Protein AF-A0A4Y2FXW4-F1 (afdb_monomer_lite)

Sequence (165 aa):
MAALHINPPENFTFSTPCNWSKWKMRFERYRIASGLSTKTGNEQVNSLLYIMGEQAEDIFSSFGLSETEQDDFDIVLKKFNDYFVVKKNTILNLLYTERELEDDSDVTGYQHSPADGDPGCPPLMSSPQSPKTYPERASSSTEASPDPYVTRSGRTVRPPERLDL

Radius of gyration: 34.23 Å; chains: 1; bounding box: 68×66×84 Å

Structure (mmCIF, N/CA/C/O backbone):
data_AF-A0A4Y2FXW4-F1
#
_entry.id   AF-A0A4Y2FXW4-F1
#
loop_
_atom_site.group_PDB
_atom_site.id
_atom_site.type_symbol
_atom_site.label_atom_id
_atom_site.label_alt_id
_atom_site.label_comp_id
_atom_site.label_asym_id
_atom_site.label_entity_id
_atom_site.label_seq_id
_atom_site.pdbx_PDB_ins_code
_atom_site.Cartn_x
_atom_site.Cartn_y
_atom_site.Cartn_z
_atom_site.occupancy
_atom_site.B_iso_or_equiv
_atom_site.auth_seq_id
_atom_site.auth_comp_id
_atom_site.auth_asym_id
_atom_site.auth_atom_id
_atom_site.pdbx_PDB_model_num
ATOM 1 N N . MET A 1 1 ? -26.605 -7.723 9.906 1.00 47.38 1 MET A N 1
ATOM 2 C CA . MET A 1 1 ? -26.289 -7.571 8.468 1.00 47.38 1 MET A CA 1
ATOM 3 C C . MET A 1 1 ? -25.383 -8.727 8.083 1.00 47.38 1 MET A C 1
ATOM 5 O O . MET A 1 1 ? -24.451 -8.991 8.831 1.00 47.38 1 MET A O 1
ATOM 9 N N . ALA A 1 2 ? -25.688 -9.463 7.013 1.00 53.22 2 ALA A N 1
ATOM 10 C CA . ALA A 1 2 ? -24.819 -10.544 6.550 1.00 53.22 2 ALA A CA 1
ATOM 11 C C . ALA A 1 2 ? -23.534 -9.937 5.971 1.00 53.22 2 ALA A C 1
ATOM 13 O O . ALA A 1 2 ? -23.606 -9.061 5.110 1.00 53.22 2 ALA A O 1
ATOM 14 N N . ALA A 1 3 ? -22.374 -10.366 6.466 1.00 58.91 3 ALA A N 1
ATOM 15 C CA . ALA A 1 3 ? -21.098 -9.999 5.873 1.00 58.91 3 ALA A CA 1
ATOM 16 C C . ALA A 1 3 ? -20.980 -10.720 4.525 1.00 58.91 3 ALA A C 1
ATOM 18 O O . ALA A 1 3 ? -21.032 -11.950 4.473 1.00 58.91 3 ALA A O 1
ATOM 19 N N . LEU A 1 4 ? -20.871 -9.965 3.431 1.00 68.62 4 LEU A N 1
ATOM 20 C CA . LEU A 1 4 ? -20.558 -10.551 2.134 1.00 68.62 4 LEU A CA 1
ATOM 21 C C . LEU A 1 4 ? -19.134 -11.101 2.214 1.00 68.62 4 LEU A C 1
ATOM 23 O O . LEU A 1 4 ? -18.190 -10.359 2.474 1.00 68.62 4 LEU A O 1
ATOM 27 N N . HIS A 1 5 ? -18.987 -12.410 2.024 1.00 75.38 5 HIS A N 1
ATOM 28 C CA . HIS A 1 5 ? -17.677 -13.035 1.931 1.00 75.38 5 HIS A CA 1
ATOM 29 C C . HIS A 1 5 ? -17.067 -12.669 0.574 1.00 75.38 5 HIS A C 1
ATOM 31 O O . HIS A 1 5 ? -17.427 -13.237 -0.457 1.00 75.38 5 HIS A O 1
ATOM 37 N N . ILE A 1 6 ? -16.197 -11.661 0.570 1.00 83.25 6 ILE A N 1
ATOM 38 C CA . ILE A 1 6 ? -15.497 -11.194 -0.625 1.00 83.25 6 ILE A CA 1
ATOM 39 C C . ILE A 1 6 ? -14.102 -11.795 -0.605 1.00 83.25 6 ILE A C 1
ATOM 41 O O . ILE A 1 6 ? -13.345 -11.574 0.338 1.00 83.25 6 ILE A O 1
ATOM 45 N N . ASN A 1 7 ? -13.764 -12.54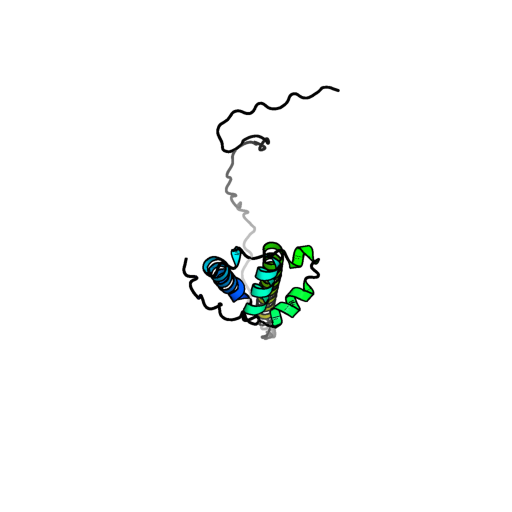0 -1.655 1.00 86.19 7 ASN A N 1
ATOM 46 C CA . ASN A 1 7 ? -12.424 -13.090 -1.794 1.00 86.19 7 ASN A CA 1
ATOM 47 C C . ASN A 1 7 ? -11.400 -11.958 -1.978 1.00 86.19 7 ASN A C 1
ATOM 49 O O . ASN A 1 7 ? -11.678 -11.004 -2.721 1.00 86.19 7 ASN A O 1
ATOM 53 N N . PRO A 1 8 ? -10.221 -12.057 -1.341 1.00 83.81 8 PRO A N 1
ATOM 54 C CA . PRO A 1 8 ? -9.145 -11.109 -1.567 1.00 83.81 8 PRO A CA 1
ATOM 55 C C . PRO A 1 8 ? -8.736 -11.100 -3.048 1.00 83.81 8 PRO A C 1
ATOM 57 O O . PRO A 1 8 ? -8.896 -12.102 -3.755 1.00 83.81 8 PRO A O 1
ATOM 60 N N . PRO A 1 9 ? -8.250 -9.958 -3.560 1.00 85.38 9 PRO A N 1
ATOM 61 C CA . PRO A 1 9 ? -7.709 -9.902 -4.907 1.00 85.38 9 PRO A CA 1
ATOM 62 C C . PRO A 1 9 ? -6.465 -10.788 -5.024 1.00 85.38 9 PRO A C 1
ATOM 64 O O . PRO A 1 9 ? -5.812 -11.102 -4.033 1.00 85.38 9 PRO A O 1
ATOM 67 N N . GLU A 1 10 ? -6.133 -11.167 -6.256 1.00 89.44 10 GLU A N 1
ATOM 68 C CA . GLU A 1 10 ? -4.863 -11.834 -6.547 1.00 89.44 10 GLU A CA 1
ATOM 69 C C . GLU A 1 10 ? -3.679 -10.970 -6.104 1.00 89.44 10 GLU A C 1
ATOM 71 O O . GLU A 1 10 ? -3.766 -9.733 -6.070 1.00 89.44 10 GLU A O 1
ATOM 76 N N . ASN A 1 11 ? -2.575 -11.638 -5.780 1.00 90.62 11 ASN A N 1
ATOM 77 C CA . ASN A 1 11 ? -1.355 -10.983 -5.342 1.00 90.62 11 ASN A CA 1
ATOM 78 C C . ASN A 1 11 ? -0.793 -10.022 -6.394 1.00 90.62 11 ASN A C 1
ATOM 80 O O . ASN A 1 11 ? -1.099 -10.090 -7.589 1.00 90.62 11 ASN A O 1
ATOM 84 N N . PHE A 1 12 ? 0.010 -9.065 -5.936 1.00 89.81 12 PHE A N 1
ATOM 85 C CA . PHE A 1 12 ? 0.622 -8.114 -6.847 1.00 89.81 12 PHE A CA 1
ATOM 86 C C . PHE A 1 12 ? 1.849 -8.730 -7.522 1.00 89.81 12 PHE A C 1
ATOM 88 O O . PHE A 1 12 ? 2.715 -9.318 -6.878 1.00 89.81 12 PHE A O 1
ATOM 95 N N . THR A 1 13 ? 1.969 -8.546 -8.836 1.00 88.50 13 THR A N 1
ATOM 96 C CA . THR A 1 13 ? 3.156 -8.972 -9.584 1.00 88.50 13 THR A CA 1
ATOM 97 C C . THR A 1 13 ? 4.197 -7.851 -9.633 1.00 88.50 13 THR A C 1
ATOM 99 O O . THR A 1 13 ? 4.121 -6.944 -10.466 1.00 88.50 13 THR A O 1
ATOM 102 N N . PHE A 1 14 ? 5.220 -7.941 -8.782 1.00 85.69 14 PHE A N 1
ATOM 103 C CA . PHE A 1 14 ? 6.300 -6.946 -8.671 1.00 85.69 14 PHE A CA 1
ATOM 104 C C . PHE A 1 14 ? 7.170 -6.801 -9.931 1.00 85.69 14 PHE A C 1
ATOM 106 O O . PHE A 1 14 ? 7.792 -5.755 -10.132 1.00 85.69 14 PHE A O 1
ATOM 113 N N . SER A 1 15 ? 7.174 -7.807 -10.812 1.00 84.25 15 SER A N 1
ATOM 114 C CA . SER A 1 15 ? 7.840 -7.767 -12.123 1.00 84.25 15 SER A CA 1
ATOM 115 C C . SER A 1 15 ? 7.171 -6.807 -13.112 1.00 84.25 15 SER A C 1
ATOM 117 O O . SER A 1 15 ? 7.766 -6.451 -14.125 1.00 84.25 15 SER A O 1
ATOM 119 N N . THR A 1 16 ? 5.936 -6.373 -12.845 1.00 84.56 16 THR A N 1
ATOM 120 C CA . THR A 1 16 ? 5.154 -5.531 -13.758 1.00 84.56 16 THR A CA 1
ATOM 121 C C . THR A 1 16 ? 4.660 -4.272 -13.036 1.00 84.56 16 THR A C 1
ATOM 123 O O . THR A 1 16 ? 3.457 -4.104 -12.816 1.00 84.56 16 THR A O 1
ATOM 126 N N . PRO A 1 17 ? 5.563 -3.334 -12.678 1.00 83.25 17 PRO A N 1
ATOM 127 C CA . PRO A 1 17 ? 5.221 -2.154 -11.877 1.00 83.25 17 PRO A CA 1
ATOM 128 C C . PRO A 1 17 ? 4.177 -1.243 -12.544 1.00 83.25 17 PRO A C 1
ATOM 130 O O . PRO A 1 17 ? 3.460 -0.515 -11.863 1.00 83.25 17 PRO A O 1
ATOM 133 N N . CYS A 1 18 ? 4.011 -1.310 -13.870 1.00 81.94 18 CYS A N 1
ATOM 134 C CA . CYS A 1 18 ? 2.960 -0.577 -14.581 1.00 81.94 18 CYS A CA 1
ATOM 135 C C . CYS A 1 18 ? 1.529 -1.023 -14.216 1.00 81.94 18 CYS A C 1
ATOM 137 O O . CYS A 1 18 ? 0.593 -0.250 -14.431 1.00 81.94 18 CYS A O 1
ATOM 139 N N . ASN A 1 19 ? 1.352 -2.213 -13.629 1.00 88.56 19 ASN A N 1
ATOM 140 C CA . ASN A 1 19 ? 0.058 -2.707 -13.154 1.00 88.56 19 ASN A CA 1
ATOM 141 C C . ASN A 1 19 ? -0.316 -2.197 -11.754 1.00 88.56 19 ASN A C 1
ATOM 143 O O . ASN A 1 19 ? -1.460 -2.396 -11.339 1.00 88.56 19 ASN A O 1
ATOM 147 N N . TRP A 1 20 ? 0.594 -1.508 -11.051 1.00 91.00 20 TRP A N 1
ATOM 148 C CA . TRP A 1 20 ? 0.374 -1.006 -9.690 1.00 91.00 20 TRP A CA 1
ATOM 149 C C . TRP A 1 20 ? -0.946 -0.242 -9.549 1.00 91.00 20 TRP A C 1
ATOM 151 O O . TRP A 1 20 ? -1.762 -0.574 -8.695 1.00 91.00 20 TRP A O 1
ATOM 161 N N . SER A 1 21 ? -1.224 0.718 -10.438 1.00 89.94 21 SER A N 1
ATOM 162 C CA . SER A 1 21 ? -2.447 1.531 -10.367 1.00 89.94 21 SER A CA 1
ATOM 163 C C . SER A 1 21 ? -3.730 0.697 -10.464 1.00 89.94 21 SER A C 1
ATOM 165 O O . SER A 1 21 ? -4.702 0.971 -9.761 1.00 89.94 21 SER A O 1
ATOM 167 N N . LYS A 1 22 ? -3.738 -0.342 -11.313 1.00 91.00 22 LYS A N 1
ATOM 168 C CA . LYS A 1 22 ? -4.892 -1.242 -11.468 1.00 91.00 22 LYS A CA 1
ATOM 169 C C . LYS A 1 22 ? -5.077 -2.105 -10.223 1.00 91.00 22 LYS A C 1
ATOM 171 O O . LYS A 1 22 ? -6.199 -2.240 -9.737 1.00 91.00 22 LYS A O 1
ATOM 176 N N . TRP A 1 23 ? -3.983 -2.662 -9.709 1.00 94.00 23 TRP A N 1
ATOM 177 C CA . TRP A 1 23 ? -4.006 -3.501 -8.517 1.00 94.00 23 TRP A CA 1
ATOM 178 C C . TRP A 1 23 ? -4.424 -2.706 -7.276 1.00 94.00 23 TRP A C 1
ATOM 180 O O . TRP A 1 23 ? -5.360 -3.109 -6.591 1.00 94.00 23 TRP A O 1
ATOM 190 N N . LYS A 1 24 ? -3.843 -1.516 -7.064 1.00 93.75 24 LYS A N 1
ATOM 191 C CA . LYS A 1 24 ? -4.212 -0.584 -5.987 1.00 93.75 24 LYS A CA 1
ATOM 192 C C . LYS A 1 24 ? -5.714 -0.301 -5.983 1.00 93.75 24 LYS A C 1
ATOM 194 O O . LYS A 1 24 ? -6.367 -0.430 -4.953 1.00 93.75 24 LYS A O 1
ATOM 199 N N . MET A 1 25 ? -6.283 0.029 -7.145 1.00 92.88 25 MET A N 1
ATOM 200 C CA . MET A 1 25 ? -7.720 0.293 -7.259 1.00 92.88 25 MET A CA 1
ATOM 201 C C . MET A 1 25 ? -8.567 -0.942 -6.907 1.00 92.88 25 MET A C 1
ATOM 203 O O . MET A 1 25 ? -9.629 -0.809 -6.298 1.00 92.88 25 MET A O 1
ATOM 207 N N . ARG A 1 26 ? -8.119 -2.149 -7.275 1.00 94.75 26 ARG A N 1
ATOM 208 C CA . ARG A 1 26 ? -8.800 -3.401 -6.910 1.00 94.75 26 ARG A CA 1
ATOM 209 C C . ARG A 1 26 ? -8.733 -3.652 -5.401 1.00 94.75 26 ARG A C 1
ATOM 211 O O . ARG A 1 26 ? -9.753 -4.005 -4.812 1.00 94.75 26 ARG A O 1
ATOM 218 N N . PHE A 1 27 ? -7.574 -3.425 -4.787 1.00 94.38 27 PHE A N 1
ATOM 219 C CA . PHE A 1 27 ? -7.386 -3.546 -3.345 1.00 94.38 27 PHE A CA 1
ATOM 220 C C . PHE A 1 27 ? -8.251 -2.547 -2.567 1.00 94.38 27 PHE A C 1
ATOM 222 O O . PHE A 1 27 ? -8.926 -2.945 -1.626 1.00 94.38 27 PHE A O 1
ATOM 229 N N . GLU A 1 28 ? -8.322 -1.278 -2.977 1.00 93.81 28 GLU A N 1
ATOM 230 C CA . GLU A 1 28 ? -9.176 -0.294 -2.295 1.00 93.81 28 GLU A CA 1
ATOM 231 C C . GLU A 1 28 ? -10.663 -0.666 -2.347 1.00 93.81 28 GLU A C 1
ATOM 233 O O . GLU A 1 28 ? -11.376 -0.545 -1.350 1.00 93.81 28 GLU A O 1
ATOM 238 N N . ARG A 1 29 ? -11.134 -1.201 -3.481 1.00 94.56 29 ARG A N 1
ATOM 239 C CA . ARG A 1 29 ? -12.503 -1.729 -3.586 1.00 94.56 29 ARG A CA 1
ATOM 240 C C . ARG A 1 29 ? -12.724 -2.901 -2.637 1.00 94.56 29 ARG A C 1
ATOM 242 O O . ARG A 1 29 ? -13.743 -2.933 -1.954 1.00 94.56 29 ARG A O 1
ATOM 249 N N . TYR A 1 30 ? -11.773 -3.833 -2.575 1.00 93.62 30 TYR A N 1
ATOM 250 C CA . TYR A 1 30 ? -11.806 -4.935 -1.614 1.00 93.62 30 TYR A CA 1
ATOM 251 C C . TYR A 1 30 ? -11.836 -4.413 -0.174 1.00 93.62 30 TYR A C 1
ATOM 253 O O . TYR A 1 30 ? -12.659 -4.868 0.618 1.00 93.62 30 TYR A O 1
ATOM 261 N N . ARG A 1 31 ? -11.011 -3.414 0.154 1.00 93.88 31 ARG A N 1
ATOM 262 C CA . ARG A 1 31 ? -10.918 -2.823 1.492 1.00 93.88 31 ARG A CA 1
ATOM 263 C C . ARG A 1 31 ? -12.261 -2.259 1.956 1.00 93.88 31 ARG A C 1
ATOM 265 O O . ARG A 1 31 ? -12.670 -2.509 3.085 1.00 93.88 31 ARG A O 1
ATOM 272 N N . ILE A 1 32 ? -12.959 -1.533 1.084 1.00 93.62 32 ILE A N 1
ATOM 273 C CA . ILE A 1 32 ? -14.286 -0.976 1.386 1.00 93.62 32 ILE A CA 1
ATOM 274 C C . ILE A 1 32 ? -15.326 -2.096 1.481 1.00 93.62 32 ILE A C 1
ATOM 276 O O . ILE A 1 32 ? -16.087 -2.167 2.442 1.00 93.62 32 ILE A O 1
ATOM 280 N N . ALA A 1 33 ? -15.359 -2.989 0.493 1.00 91.56 33 ALA A N 1
ATOM 281 C CA . ALA A 1 33 ? -16.431 -3.968 0.367 1.00 91.56 33 ALA A CA 1
ATOM 282 C C . ALA A 1 33 ? -16.368 -5.082 1.432 1.00 91.56 33 ALA A C 1
ATOM 284 O O . ALA A 1 33 ? -17.408 -5.579 1.855 1.00 91.56 33 ALA A O 1
ATOM 285 N N . SER A 1 34 ? -15.167 -5.453 1.890 1.00 91.31 34 SER A N 1
ATOM 286 C CA . SER A 1 34 ? -14.952 -6.420 2.981 1.00 91.31 34 SER A CA 1
ATOM 287 C C . SER A 1 34 ? -15.119 -5.813 4.381 1.00 91.31 34 SER A C 1
ATOM 289 O O . SER A 1 34 ? -15.098 -6.540 5.373 1.00 91.31 34 SER A O 1
ATOM 291 N N . GLY A 1 35 ? -15.256 -4.486 4.485 1.00 91.25 35 GLY A N 1
ATOM 292 C CA . GLY A 1 35 ? -15.249 -3.776 5.765 1.00 91.25 35 GLY A CA 1
ATOM 293 C C . GLY A 1 35 ? -13.861 -3.651 6.401 1.00 91.25 35 GLY A C 1
ATOM 294 O O . GLY A 1 35 ? -13.747 -3.199 7.537 1.00 91.25 35 GLY A O 1
ATOM 295 N N . LEU A 1 36 ? -12.788 -4.005 5.688 1.00 92.75 36 LEU A N 1
ATOM 296 C CA . LEU A 1 36 ? -11.417 -3.791 6.151 1.00 92.75 36 LEU A CA 1
ATOM 297 C C . LEU A 1 36 ? -11.127 -2.298 6.393 1.00 92.75 36 LEU A C 1
ATOM 299 O O . LEU A 1 36 ? -10.362 -1.962 7.286 1.00 92.75 36 LEU A O 1
ATOM 303 N N . SER A 1 37 ? -11.788 -1.386 5.673 1.00 92.81 37 SER A N 1
ATOM 304 C CA . SER A 1 37 ? -11.641 0.063 5.881 1.00 92.81 37 SER A CA 1
ATOM 305 C C . SER A 1 37 ? -12.029 0.550 7.279 1.00 92.81 37 SER A C 1
ATOM 307 O O . SER A 1 37 ? -11.629 1.645 7.656 1.00 92.81 37 SER A O 1
ATOM 309 N N . THR A 1 38 ? -12.830 -0.213 8.031 1.00 93.38 38 THR A N 1
ATOM 310 C CA . THR A 1 38 ? -13.255 0.152 9.395 1.00 93.38 38 THR A CA 1
ATOM 311 C C . THR A 1 38 ? -12.406 -0.512 10.478 1.00 93.38 38 THR A C 1
ATOM 313 O O . THR A 1 38 ? -12.727 -0.399 11.659 1.00 93.38 38 THR A O 1
ATOM 316 N N . LYS A 1 39 ? -11.381 -1.273 10.089 1.00 94.81 39 LYS A N 1
ATOM 317 C CA . LYS A 1 39 ? -10.445 -1.937 10.999 1.00 94.81 39 LYS A CA 1
ATOM 318 C C . LYS A 1 39 ? -9.358 -0.975 11.464 1.00 94.81 39 LYS A C 1
ATOM 320 O O . LYS A 1 39 ? -9.249 0.136 10.944 1.00 94.81 39 LYS A O 1
ATOM 325 N N . THR A 1 40 ? -8.564 -1.387 12.445 1.00 95.56 40 THR A N 1
ATOM 326 C CA . THR A 1 40 ? -7.406 -0.599 12.888 1.00 95.56 40 THR A CA 1
ATOM 327 C C . THR A 1 40 ? -6.406 -0.425 11.745 1.00 95.56 40 THR A C 1
ATOM 329 O O . THR A 1 40 ? -6.364 -1.235 10.818 1.00 95.56 40 THR A O 1
ATOM 332 N N . GLY A 1 41 ? -5.611 0.644 11.777 1.00 93.62 41 GLY A N 1
ATOM 333 C CA . GLY A 1 41 ? -4.640 0.906 10.715 1.00 93.62 41 GLY A CA 1
ATOM 334 C C . GLY A 1 41 ? -3.616 -0.229 10.563 1.00 93.62 41 GLY A C 1
ATOM 335 O O . GLY A 1 41 ? -3.401 -0.703 9.449 1.00 93.62 41 GLY A O 1
ATOM 336 N N . ASN A 1 42 ? -3.145 -0.790 11.681 1.00 94.56 42 ASN A N 1
ATOM 337 C CA . ASN A 1 42 ? -2.314 -1.994 11.711 1.00 94.56 42 ASN A CA 1
ATOM 338 C C . ASN A 1 42 ? -2.955 -3.194 10.983 1.00 94.56 42 ASN A C 1
ATOM 340 O O . ASN A 1 42 ? -2.325 -3.816 10.130 1.00 94.56 42 ASN A O 1
ATOM 344 N N . GLU A 1 43 ? -4.228 -3.511 11.255 1.00 95.38 43 GLU A N 1
ATOM 345 C CA . GLU A 1 43 ? -4.939 -4.604 10.568 1.00 95.38 43 GLU A CA 1
ATOM 346 C C . GLU A 1 43 ? -5.056 -4.353 9.057 1.00 95.38 43 GLU A C 1
ATOM 348 O O . GLU A 1 43 ? -4.953 -5.285 8.253 1.00 95.38 43 GLU A O 1
ATOM 353 N N . GLN A 1 44 ? -5.266 -3.097 8.656 1.00 96.44 44 GLN A N 1
ATOM 354 C CA . GLN A 1 44 ? -5.341 -2.710 7.249 1.00 96.44 44 GLN A CA 1
ATOM 355 C C . GLN A 1 44 ? -3.994 -2.854 6.543 1.00 96.44 44 GLN A C 1
ATOM 357 O O . GLN A 1 44 ? -3.953 -3.365 5.422 1.00 96.44 44 GLN A O 1
ATOM 362 N N . VAL A 1 45 ? -2.907 -2.433 7.193 1.00 96.25 45 VAL A N 1
ATOM 363 C CA . VAL A 1 45 ? -1.542 -2.547 6.670 1.00 96.25 45 VAL A CA 1
ATOM 364 C C . VAL A 1 45 ? -1.120 -4.009 6.583 1.00 96.25 45 VAL A C 1
ATOM 366 O O . VAL A 1 45 ? -0.693 -4.447 5.519 1.00 96.25 45 VAL A O 1
ATOM 369 N N . ASN A 1 46 ? -1.345 -4.807 7.626 1.00 95.12 46 ASN A N 1
ATOM 370 C CA . ASN A 1 46 ? -1.061 -6.243 7.592 1.00 95.12 46 ASN A CA 1
ATOM 371 C C . ASN A 1 46 ? -1.838 -6.955 6.480 1.00 95.12 46 ASN A C 1
ATOM 373 O O . ASN A 1 46 ? -1.281 -7.762 5.738 1.00 95.12 46 ASN A O 1
ATOM 377 N N . SER A 1 47 ? -3.114 -6.608 6.301 1.00 94.56 47 SER A N 1
ATOM 378 C CA . SER A 1 47 ? -3.917 -7.148 5.200 1.00 94.56 47 SER A CA 1
ATOM 379 C C . SER A 1 47 ? -3.389 -6.716 3.829 1.00 94.56 47 SER A C 1
ATOM 381 O O . SER A 1 47 ? -3.416 -7.508 2.888 1.00 94.56 47 SER A O 1
ATOM 383 N N . LEU A 1 48 ? -2.909 -5.474 3.698 1.00 95.12 48 LEU A N 1
ATOM 384 C CA . LEU A 1 48 ? -2.278 -4.980 2.474 1.00 95.12 48 LEU A CA 1
ATOM 385 C C . LEU A 1 48 ? -1.027 -5.793 2.138 1.00 95.12 48 LEU A C 1
ATOM 387 O O . LEU A 1 48 ? -0.923 -6.270 1.012 1.00 95.12 48 LEU A O 1
ATOM 391 N N . LEU A 1 49 ? -0.115 -5.967 3.097 1.00 95.25 49 LEU A N 1
ATOM 392 C CA . LEU A 1 49 ? 1.136 -6.706 2.907 1.00 95.25 49 LEU A CA 1
ATOM 393 C C . LEU A 1 49 ? 0.864 -8.171 2.556 1.00 95.25 49 LEU A C 1
ATOM 395 O O . LEU A 1 49 ? 1.356 -8.662 1.541 1.00 95.25 49 LEU A O 1
ATOM 399 N N . TYR A 1 50 ? -0.022 -8.822 3.314 1.00 93.38 50 TYR A N 1
ATOM 400 C CA . TYR A 1 50 ? -0.395 -10.217 3.094 1.00 93.38 50 TYR A CA 1
ATOM 401 C C . TYR A 1 50 ? -0.964 -10.462 1.691 1.00 93.38 50 TYR A C 1
ATOM 403 O O . TYR A 1 50 ? -0.577 -11.405 1.004 1.00 93.38 50 TYR A O 1
ATOM 411 N N . ILE A 1 51 ? -1.878 -9.597 1.239 1.00 93.69 51 ILE A N 1
ATOM 412 C CA . ILE A 1 5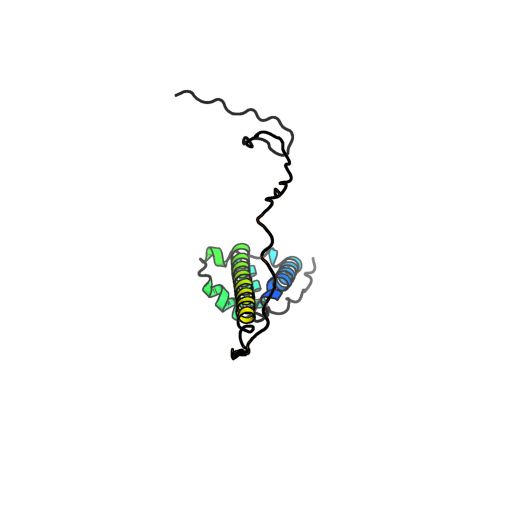1 ? -2.503 -9.725 -0.083 1.00 93.69 51 ILE A CA 1
ATOM 413 C C . ILE A 1 51 ? -1.521 -9.329 -1.191 1.00 93.69 51 ILE A C 1
ATOM 415 O O . ILE A 1 51 ? -1.570 -9.898 -2.277 1.00 93.69 51 ILE A O 1
ATOM 419 N N . MET A 1 52 ? -0.628 -8.366 -0.953 1.00 92.62 52 MET A N 1
ATOM 420 C CA . MET A 1 52 ? 0.363 -7.942 -1.943 1.00 92.62 52 MET A CA 1
ATOM 421 C C . MET A 1 52 ? 1.413 -9.035 -2.205 1.00 92.62 52 MET A C 1
ATOM 423 O O . MET A 1 52 ? 1.808 -9.207 -3.360 1.00 92.62 52 MET A O 1
ATOM 427 N N . GLY A 1 53 ? 1.771 -9.819 -1.183 1.00 93.06 53 GLY A N 1
ATOM 428 C CA . GLY A 1 53 ? 2.655 -10.988 -1.260 1.00 93.06 53 GLY A CA 1
ATOM 429 C C . GLY A 1 53 ? 4.023 -10.760 -0.608 1.00 93.06 53 GLY A C 1
ATOM 430 O O . GLY A 1 53 ? 4.349 -9.643 -0.232 1.00 93.06 53 GLY A O 1
ATOM 431 N N . GLU A 1 54 ? 4.840 -11.813 -0.518 1.00 91.00 54 GLU A N 1
ATOM 432 C CA . GLU A 1 54 ? 6.117 -11.849 0.229 1.00 91.00 54 GLU A CA 1
ATOM 433 C C . GLU A 1 54 ? 7.061 -10.668 -0.069 1.00 91.00 54 GLU A C 1
ATOM 435 O O . GLU A 1 54 ? 7.525 -9.996 0.845 1.00 91.00 54 GLU A O 1
ATOM 440 N N . GLN A 1 55 ? 7.254 -10.318 -1.347 1.00 91.81 55 GLN A N 1
ATOM 441 C CA . GLN A 1 55 ? 8.104 -9.183 -1.749 1.00 91.81 55 GLN A CA 1
ATOM 442 C C . GLN A 1 55 ? 7.627 -7.824 -1.198 1.00 91.81 55 GLN A C 1
ATOM 444 O O . GLN A 1 55 ? 8.394 -6.860 -1.180 1.00 91.81 55 GLN A O 1
ATOM 449 N N . ALA A 1 56 ? 6.364 -7.713 -0.772 1.00 93.75 56 ALA A N 1
ATOM 450 C CA . ALA A 1 56 ? 5.853 -6.507 -0.136 1.00 93.75 56 ALA A CA 1
ATOM 451 C C . ALA A 1 56 ? 6.531 -6.255 1.211 1.00 93.75 56 ALA A C 1
ATOM 453 O O . ALA A 1 56 ? 6.772 -5.097 1.536 1.00 93.75 56 ALA A O 1
ATOM 454 N N . GLU A 1 57 ? 6.846 -7.307 1.970 1.00 93.25 57 GLU A N 1
ATOM 455 C CA . GLU A 1 57 ? 7.450 -7.198 3.301 1.00 93.25 57 GLU A CA 1
ATOM 456 C C . GLU A 1 57 ? 8.891 -6.684 3.223 1.00 93.25 57 GLU A C 1
ATOM 458 O O . GLU A 1 57 ? 9.271 -5.789 3.983 1.00 93.25 57 GLU A O 1
ATOM 463 N N . ASP A 1 58 ? 9.662 -7.159 2.242 1.00 93.38 58 ASP A N 1
ATOM 464 C CA . ASP A 1 58 ? 11.023 -6.679 1.980 1.00 93.38 58 ASP A CA 1
ATOM 465 C C . ASP A 1 58 ? 11.028 -5.184 1.631 1.00 93.38 58 ASP A C 1
ATOM 467 O O . ASP A 1 58 ? 11.812 -4.390 2.161 1.00 93.38 58 ASP A O 1
ATOM 471 N N . ILE A 1 59 ? 10.111 -4.775 0.748 1.00 93.44 59 ILE A N 1
ATOM 472 C CA . ILE A 1 59 ? 9.973 -3.377 0.332 1.00 93.44 59 ILE A CA 1
ATOM 473 C C . ILE A 1 59 ? 9.468 -2.520 1.495 1.00 93.44 59 ILE A C 1
ATOM 475 O O . ILE A 1 59 ? 9.996 -1.432 1.720 1.00 93.44 59 ILE A O 1
ATOM 479 N N . PHE A 1 60 ? 8.491 -3.004 2.256 1.00 94.75 60 PHE A N 1
ATOM 480 C CA . PHE A 1 60 ? 7.963 -2.310 3.426 1.00 94.75 60 PHE A CA 1
ATOM 481 C C . PHE A 1 60 ? 9.055 -2.053 4.468 1.00 94.75 60 PHE A C 1
ATOM 483 O O . PHE A 1 60 ? 9.225 -0.920 4.921 1.00 94.75 60 PHE A O 1
ATOM 490 N N . SER A 1 61 ? 9.863 -3.073 4.760 1.00 93.56 61 SER A N 1
ATOM 491 C CA . SER A 1 61 ? 11.006 -2.978 5.673 1.00 93.56 61 SER A CA 1
ATOM 492 C C . SER A 1 61 ? 12.043 -1.960 5.190 1.00 93.56 61 SER A C 1
ATOM 494 O O . SER A 1 61 ? 12.651 -1.253 5.994 1.00 93.56 61 SER A O 1
ATOM 496 N N . SER A 1 62 ? 12.208 -1.816 3.870 1.00 94.62 62 SER A N 1
ATOM 497 C CA . SER A 1 62 ? 13.133 -0.839 3.281 1.00 94.62 62 SER A CA 1
ATOM 498 C C . SER A 1 62 ? 12.704 0.626 3.452 1.00 94.62 62 SER A C 1
ATOM 500 O O . SER A 1 62 ? 13.532 1.523 3.292 1.00 94.62 62 SER A O 1
ATOM 502 N N . PHE A 1 63 ? 11.437 0.906 3.786 1.00 94.06 63 PHE A N 1
ATOM 503 C CA . PHE A 1 63 ? 10.943 2.281 3.917 1.00 94.06 63 PHE A CA 1
ATOM 504 C C . PHE A 1 63 ? 11.423 3.004 5.179 1.00 94.06 63 PHE A C 1
ATOM 506 O O . PHE A 1 63 ? 11.359 4.235 5.208 1.00 94.06 63 PHE A O 1
ATOM 513 N N . GLY A 1 64 ? 11.888 2.272 6.201 1.00 91.56 64 GLY A N 1
ATOM 514 C CA . GLY A 1 64 ? 12.389 2.855 7.451 1.00 91.56 64 GLY A CA 1
ATOM 515 C C . GLY A 1 64 ? 11.336 3.660 8.222 1.00 91.56 64 GLY A C 1
ATOM 516 O O . GLY A 1 64 ? 11.658 4.703 8.785 1.00 91.56 64 GLY A O 1
ATOM 517 N N . LEU A 1 65 ? 10.077 3.212 8.194 1.00 93.56 65 LEU A N 1
ATOM 518 C CA . LEU A 1 65 ? 8.954 3.867 8.869 1.00 93.56 65 LEU A CA 1
ATOM 519 C C . LEU A 1 65 ? 9.025 3.681 10.391 1.00 93.56 65 LEU A C 1
ATOM 521 O O . LEU A 1 65 ? 9.370 2.603 10.878 1.00 93.56 65 LEU A O 1
ATOM 525 N N . SER A 1 66 ? 8.634 4.707 11.146 1.00 94.50 66 SER A N 1
ATOM 526 C CA . SER A 1 66 ? 8.398 4.588 12.590 1.00 94.50 66 SER A CA 1
ATOM 527 C C . SER A 1 66 ? 7.191 3.693 12.896 1.00 94.50 66 SER A C 1
ATOM 529 O O . SER A 1 66 ? 6.335 3.489 12.040 1.00 94.50 66 SER A O 1
ATOM 531 N N . GLU A 1 67 ? 7.080 3.188 14.125 1.00 91.31 67 GLU A N 1
ATOM 532 C CA . GLU A 1 67 ? 5.961 2.326 14.550 1.00 91.31 67 GLU A CA 1
ATOM 533 C C . GLU A 1 67 ? 4.591 2.985 14.300 1.00 91.31 67 GLU A C 1
ATOM 535 O O . GLU A 1 67 ? 3.680 2.361 13.765 1.00 91.31 67 GLU A O 1
ATOM 540 N N . THR A 1 68 ? 4.475 4.292 14.554 1.00 92.25 68 THR A N 1
ATOM 541 C CA . THR A 1 68 ? 3.246 5.054 14.287 1.00 92.25 68 THR A CA 1
ATOM 542 C C . THR A 1 68 ? 2.922 5.187 12.802 1.00 92.25 68 THR A C 1
ATOM 544 O O . THR A 1 68 ? 1.756 5.225 12.431 1.00 92.25 68 THR A O 1
ATOM 547 N N . GLU A 1 69 ? 3.941 5.278 11.946 1.00 94.81 69 GLU A N 1
ATOM 548 C CA . GLU A 1 69 ? 3.747 5.365 10.495 1.00 94.81 69 GLU A CA 1
ATOM 549 C C . GLU A 1 69 ? 3.446 3.999 9.879 1.00 94.81 69 GLU A C 1
ATOM 551 O O . GLU A 1 69 ? 2.737 3.930 8.879 1.00 94.81 69 GLU A O 1
ATOM 556 N N . GLN A 1 70 ? 3.973 2.918 10.461 1.00 93.88 70 GLN A N 1
ATOM 557 C CA . GLN A 1 70 ? 3.686 1.548 10.033 1.00 93.88 70 GLN A CA 1
ATOM 558 C C . GLN A 1 70 ? 2.221 1.174 10.263 1.00 93.88 70 GLN A C 1
ATOM 560 O O . GLN A 1 70 ? 1.665 0.400 9.48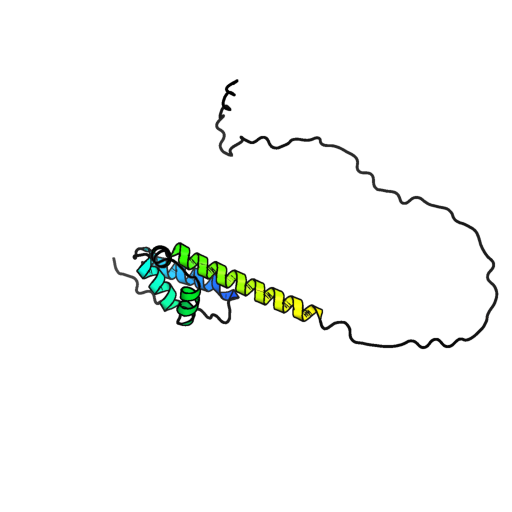8 1.00 93.88 70 GLN A O 1
ATOM 565 N N . ASP A 1 71 ? 1.588 1.764 11.274 1.00 95.00 71 ASP A N 1
ATOM 566 C CA . ASP A 1 71 ? 0.168 1.577 11.558 1.00 95.00 71 ASP A CA 1
ATOM 567 C C . ASP A 1 71 ? -0.740 2.534 10.773 1.00 95.00 71 ASP A C 1
ATOM 569 O O . ASP A 1 71 ? -1.962 2.390 10.815 1.00 95.00 71 ASP A O 1
ATOM 573 N N . ASP A 1 72 ? -0.187 3.493 10.030 1.00 95.44 72 ASP A N 1
ATOM 574 C CA . ASP A 1 72 ? -0.964 4.420 9.211 1.00 95.44 72 ASP A CA 1
ATOM 575 C C . ASP A 1 72 ? -1.059 3.915 7.765 1.00 95.44 72 ASP A C 1
ATOM 577 O O . ASP A 1 72 ? -0.129 4.011 6.958 1.00 95.44 72 ASP A O 1
ATOM 581 N N . PHE A 1 73 ? -2.235 3.393 7.417 1.00 95.69 73 PHE A N 1
ATOM 582 C CA . PHE A 1 73 ? -2.505 2.857 6.087 1.00 95.69 73 PHE A CA 1
ATOM 583 C C . PHE A 1 73 ? -2.238 3.865 4.958 1.00 95.69 73 PHE A C 1
ATOM 585 O O . PHE A 1 73 ? -1.720 3.476 3.908 1.00 95.69 73 PHE A O 1
ATOM 592 N N . ASP A 1 74 ? -2.571 5.142 5.149 1.00 94.88 74 ASP A N 1
ATOM 593 C CA . ASP A 1 74 ? -2.432 6.156 4.105 1.00 94.88 74 ASP A CA 1
ATOM 594 C C . ASP A 1 74 ? -0.954 6.493 3.868 1.00 94.88 74 ASP A C 1
ATOM 596 O O . ASP A 1 74 ? -0.518 6.617 2.715 1.00 94.88 74 ASP A O 1
ATOM 600 N N . ILE A 1 75 ? -0.157 6.560 4.939 1.00 96.00 75 ILE A N 1
ATOM 601 C CA . ILE A 1 75 ? 1.298 6.752 4.856 1.00 96.00 75 ILE A CA 1
ATOM 602 C C . ILE A 1 75 ? 1.953 5.565 4.147 1.00 96.00 75 ILE A C 1
ATOM 604 O O . ILE A 1 75 ? 2.717 5.757 3.192 1.00 96.00 75 ILE A O 1
ATOM 608 N N . VAL A 1 76 ? 1.626 4.339 4.558 1.00 96.06 76 VAL A N 1
ATOM 609 C CA . VAL A 1 76 ? 2.174 3.114 3.961 1.00 96.06 76 VAL A CA 1
ATOM 610 C C . VAL A 1 76 ? 1.816 3.021 2.479 1.00 96.06 76 VAL A C 1
ATOM 612 O O . VAL A 1 76 ? 2.689 2.811 1.629 1.00 96.06 76 VAL A O 1
ATOM 615 N N . LEU A 1 77 ? 0.547 3.245 2.130 1.00 95.19 77 LEU A N 1
ATOM 616 C CA . LEU A 1 77 ? 0.084 3.201 0.746 1.00 95.19 77 LEU A CA 1
ATOM 617 C C . LEU A 1 77 ? 0.766 4.268 -0.118 1.00 95.19 77 LEU A C 1
ATOM 619 O O . LEU A 1 77 ? 1.087 4.010 -1.285 1.00 95.19 77 LEU A O 1
ATOM 623 N N . LYS A 1 78 ? 1.020 5.457 0.443 1.00 94.94 78 LYS A N 1
ATOM 624 C CA . LYS A 1 78 ? 1.782 6.513 -0.228 1.00 94.94 78 LYS A CA 1
ATOM 625 C C . LYS A 1 78 ? 3.219 6.071 -0.511 1.00 94.94 78 LYS A C 1
ATOM 627 O O . LYS A 1 78 ? 3.674 6.247 -1.638 1.00 94.94 78 LYS A O 1
ATOM 632 N N . LYS A 1 79 ? 3.916 5.460 0.452 1.00 95.44 79 LYS A N 1
ATOM 633 C CA . LYS A 1 79 ? 5.295 4.970 0.256 1.00 95.44 79 LYS A CA 1
ATOM 634 C C . LYS A 1 79 ? 5.384 3.921 -0.849 1.00 95.44 79 LYS A C 1
ATOM 636 O O . LYS A 1 79 ? 6.242 4.035 -1.723 1.00 95.44 79 LYS A O 1
ATOM 641 N N . PHE A 1 80 ? 4.453 2.966 -0.878 1.00 94.56 80 PHE A N 1
ATOM 642 C CA . PHE A 1 80 ? 4.362 2.008 -1.982 1.00 94.56 80 PHE A CA 1
ATOM 643 C C . PHE A 1 80 ? 4.125 2.700 -3.323 1.00 94.56 80 PHE A C 1
ATOM 645 O O . PHE A 1 80 ? 4.777 2.383 -4.318 1.00 94.56 80 PHE A O 1
ATOM 652 N N . ASN A 1 81 ? 3.220 3.677 -3.360 1.00 92.75 81 ASN A N 1
ATOM 653 C CA . ASN A 1 81 ? 2.958 4.425 -4.579 1.00 92.75 81 ASN A CA 1
ATOM 654 C C . ASN A 1 81 ? 4.207 5.160 -5.087 1.00 92.75 81 ASN A C 1
ATOM 656 O O . ASN A 1 81 ? 4.523 5.066 -6.272 1.00 92.75 81 ASN A O 1
ATOM 660 N N . ASP A 1 82 ? 4.931 5.834 -4.197 1.00 91.56 82 ASP A N 1
ATOM 661 C CA . ASP A 1 82 ? 6.163 6.548 -4.529 1.00 91.56 82 ASP A CA 1
ATOM 662 C C . ASP A 1 82 ? 7.240 5.572 -5.050 1.00 91.56 82 ASP A C 1
ATOM 664 O O . ASP A 1 82 ? 7.848 5.824 -6.093 1.00 91.56 82 ASP A O 1
ATOM 668 N N . TYR A 1 83 ? 7.399 4.407 -4.409 1.00 91.00 83 TYR A N 1
ATOM 669 C CA . TYR A 1 83 ? 8.323 3.349 -4.839 1.00 91.00 83 TYR A CA 1
ATOM 670 C C . TYR A 1 83 ? 8.050 2.875 -6.278 1.00 91.00 83 TYR A C 1
ATOM 672 O O . TYR A 1 83 ? 8.960 2.824 -7.114 1.00 91.00 83 TYR A O 1
ATOM 680 N N . PHE A 1 84 ? 6.793 2.566 -6.611 1.00 88.12 84 PHE A N 1
ATOM 681 C CA . PHE A 1 84 ? 6.446 2.062 -7.944 1.00 88.12 84 PHE A CA 1
ATOM 682 C C . PHE A 1 84 ? 6.464 3.142 -9.030 1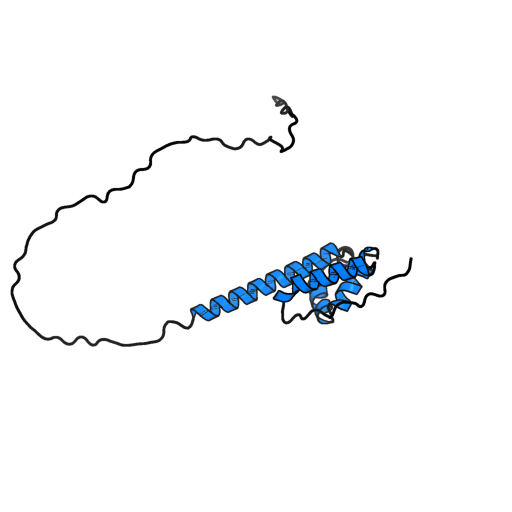.00 88.12 84 PHE A C 1
ATOM 684 O O . PHE A 1 84 ? 6.780 2.834 -10.183 1.00 88.12 84 PHE A O 1
ATOM 691 N N . VAL A 1 85 ? 6.173 4.403 -8.688 1.00 82.75 85 VAL A N 1
ATOM 692 C CA . VAL A 1 85 ? 6.297 5.535 -9.621 1.00 82.75 85 VAL A CA 1
ATOM 693 C C . VAL A 1 85 ? 7.758 5.759 -10.008 1.00 82.75 85 VAL A C 1
ATOM 695 O O . VAL A 1 85 ? 8.053 5.859 -11.202 1.00 82.75 85 VAL A O 1
ATOM 698 N N . VAL A 1 86 ? 8.675 5.770 -9.034 1.00 77.69 86 VAL A N 1
ATOM 699 C CA . VAL A 1 86 ? 10.118 5.899 -9.298 1.00 77.69 86 VAL A CA 1
ATOM 700 C C . VAL A 1 86 ? 10.601 4.742 -10.170 1.00 77.69 86 VAL A C 1
ATOM 702 O O . VAL A 1 86 ? 11.182 4.976 -11.227 1.00 77.69 86 VAL A O 1
ATOM 705 N N . LYS A 1 87 ? 10.268 3.497 -9.806 1.00 71.06 87 LYS A N 1
ATOM 706 C CA . LYS A 1 87 ? 10.682 2.300 -10.556 1.00 71.06 87 LYS A CA 1
ATOM 707 C C . LYS A 1 87 ? 10.171 2.297 -12.001 1.00 71.06 87 LYS A C 1
ATOM 709 O O . LYS A 1 87 ? 10.900 1.911 -12.912 1.00 71.06 87 LYS A O 1
ATOM 714 N N . LYS A 1 88 ? 8.943 2.774 -12.236 1.00 71.94 88 LYS A N 1
ATOM 715 C CA . LYS A 1 88 ? 8.393 2.949 -13.589 1.00 71.94 88 LYS A CA 1
ATOM 716 C C . LYS A 1 88 ? 9.181 3.988 -14.394 1.00 71.94 88 LYS A C 1
ATOM 718 O O . LYS A 1 88 ? 9.457 3.744 -15.565 1.00 71.94 88 LYS A O 1
ATOM 723 N N . ASN A 1 89 ? 9.534 5.122 -13.788 1.00 69.56 89 ASN A N 1
ATOM 724 C CA . ASN A 1 89 ? 10.308 6.173 -14.451 1.00 69.56 89 ASN A CA 1
ATOM 725 C C . ASN A 1 89 ? 11.730 5.685 -14.796 1.00 69.56 89 ASN A C 1
ATOM 727 O O . ASN A 1 89 ? 12.179 5.862 -15.924 1.00 69.56 89 ASN A O 1
ATOM 731 N N . THR A 1 90 ? 12.395 4.961 -13.888 1.00 69.56 90 THR A N 1
ATOM 732 C CA . THR A 1 90 ? 13.715 4.360 -14.149 1.00 69.56 90 THR A CA 1
ATOM 733 C C . THR A 1 90 ? 13.691 3.396 -15.336 1.00 69.56 90 THR A C 1
ATOM 735 O O . THR A 1 90 ? 14.537 3.512 -16.215 1.00 69.56 90 THR A O 1
ATOM 738 N N . ILE A 1 91 ? 12.709 2.486 -15.406 1.00 73.12 91 ILE A N 1
ATOM 739 C CA . ILE A 1 91 ? 12.585 1.544 -16.534 1.00 73.12 91 ILE A CA 1
ATOM 740 C C . ILE A 1 91 ? 12.347 2.292 -17.850 1.00 73.12 91 ILE A C 1
ATOM 742 O O . ILE A 1 91 ? 12.956 1.951 -18.857 1.00 73.12 91 ILE A O 1
ATOM 746 N N . LEU A 1 92 ? 11.487 3.318 -17.850 1.00 66.81 92 LEU A N 1
ATOM 747 C CA . LEU A 1 92 ? 11.256 4.125 -19.048 1.00 66.81 92 LEU A CA 1
ATOM 748 C C . LEU A 1 92 ? 12.552 4.793 -19.517 1.00 66.81 92 LEU A C 1
ATOM 750 O O . LEU A 1 92 ? 12.903 4.632 -20.679 1.00 66.81 92 LEU A O 1
ATOM 754 N N . ASN A 1 93 ? 13.288 5.468 -18.630 1.00 67.94 93 ASN A N 1
ATOM 755 C CA . ASN A 1 93 ? 14.546 6.121 -19.004 1.00 67.94 93 ASN A CA 1
ATOM 756 C C . ASN A 1 93 ? 15.582 5.131 -19.552 1.00 67.94 93 ASN A C 1
ATOM 758 O O . ASN A 1 93 ? 16.209 5.440 -20.555 1.00 67.94 93 ASN A O 1
ATOM 762 N N . LEU A 1 94 ? 15.730 3.940 -18.956 1.00 69.56 94 LEU A N 1
ATOM 763 C CA . LEU A 1 94 ? 16.643 2.909 -19.474 1.00 69.56 94 LEU A CA 1
ATOM 764 C C . LEU A 1 94 ? 16.284 2.493 -20.909 1.00 69.56 94 LEU A C 1
ATOM 766 O O . LEU A 1 94 ? 17.156 2.464 -21.771 1.00 69.56 94 LEU A O 1
ATOM 770 N N . LEU A 1 95 ? 14.995 2.265 -21.185 1.00 70.12 95 LEU A N 1
ATOM 771 C CA . LEU A 1 95 ? 14.518 1.897 -22.522 1.00 70.12 95 LEU A CA 1
ATOM 772 C C . LEU A 1 95 ? 14.721 3.004 -23.567 1.00 70.12 95 LEU A C 1
ATOM 774 O O . LEU A 1 95 ? 14.874 2.695 -24.746 1.00 70.12 95 LEU A O 1
ATOM 778 N N . TYR A 1 96 ? 14.669 4.279 -23.170 1.00 64.06 96 TYR A N 1
ATOM 779 C CA . TYR A 1 96 ? 14.956 5.393 -24.079 1.00 64.06 96 TYR A CA 1
ATOM 780 C C . TYR A 1 96 ? 16.461 5.536 -24.332 1.00 64.06 96 TYR A C 1
ATOM 782 O O . TYR A 1 96 ? 16.851 5.713 -25.479 1.00 64.06 96 TYR A O 1
ATOM 790 N N . THR A 1 97 ? 17.300 5.383 -23.304 1.00 65.12 97 THR A N 1
ATOM 791 C CA . THR A 1 97 ? 18.763 5.468 -23.438 1.00 65.12 97 THR A CA 1
ATOM 792 C C . THR A 1 97 ? 19.340 4.352 -24.315 1.00 65.12 97 THR A C 1
ATOM 794 O O . THR A 1 97 ? 20.257 4.607 -25.087 1.00 65.12 97 THR A O 1
ATOM 797 N N . GLU A 1 98 ? 18.806 3.128 -24.243 1.00 60.84 98 GLU A N 1
ATOM 798 C CA . GLU A 1 98 ? 19.272 2.005 -25.077 1.00 60.84 98 GLU A CA 1
ATOM 799 C C . GLU A 1 98 ? 18.952 2.184 -26.572 1.00 60.84 98 GLU A C 1
ATOM 801 O O . GLU A 1 98 ? 19.707 1.710 -27.413 1.00 60.84 98 GLU A O 1
ATOM 806 N N . ARG A 1 99 ? 17.875 2.899 -26.928 1.00 60.00 99 ARG A N 1
ATOM 807 C CA . ARG A 1 99 ? 17.486 3.113 -28.336 1.00 60.00 99 ARG A CA 1
ATOM 808 C C . ARG A 1 99 ? 18.327 4.158 -29.070 1.00 60.00 99 ARG A C 1
ATOM 810 O O . ARG A 1 99 ? 18.290 4.182 -30.293 1.00 60.00 99 ARG A O 1
ATOM 817 N N . GLU A 1 100 ? 19.058 5.008 -28.355 1.00 58.50 100 GLU A N 1
ATOM 818 C CA . GLU A 1 100 ? 19.883 6.068 -28.956 1.00 58.50 100 GLU A CA 1
ATOM 819 C C . GLU A 1 100 ? 21.274 5.555 -29.400 1.00 58.50 100 GLU A C 1
ATOM 821 O O . GLU A 1 100 ? 22.025 6.285 -30.035 1.00 58.50 100 GLU A O 1
ATOM 826 N N . LEU A 1 101 ? 21.645 4.309 -29.067 1.00 55.19 101 LEU A N 1
ATOM 827 C CA . LEU A 1 101 ? 22.993 3.765 -29.305 1.00 55.19 101 LEU A CA 1
ATOM 828 C C . LEU A 1 101 ? 23.110 2.841 -30.533 1.00 55.19 101 LEU A C 1
ATOM 830 O O . LEU A 1 101 ? 24.193 2.313 -30.778 1.00 55.19 101 LEU A O 1
ATOM 834 N N . GLU A 1 102 ? 22.039 2.647 -31.311 1.00 54.44 102 GLU A N 1
ATOM 835 C CA . GLU A 1 102 ? 22.032 1.733 -32.470 1.00 54.44 102 GLU A CA 1
ATOM 836 C C . GLU A 1 102 ? 22.121 2.420 -33.855 1.00 54.44 102 GLU A C 1
ATOM 838 O O . GLU A 1 102 ? 21.990 1.729 -34.860 1.00 54.44 102 GLU A O 1
ATOM 843 N N . ASP A 1 103 ? 22.393 3.731 -33.955 1.00 49.84 103 ASP A N 1
ATOM 844 C CA . ASP A 1 103 ? 22.385 4.454 -35.251 1.00 49.84 103 ASP A CA 1
ATOM 845 C C . ASP A 1 103 ? 23.650 5.294 -35.539 1.00 49.84 103 ASP A C 1
ATOM 847 O O . ASP A 1 103 ? 23.553 6.473 -35.851 1.00 49.84 103 ASP A O 1
ATOM 851 N N . ASP A 1 104 ? 24.859 4.716 -35.453 1.00 50.41 104 ASP A N 1
ATOM 852 C CA . ASP A 1 104 ? 26.048 5.342 -36.084 1.00 50.41 104 ASP A CA 1
ATOM 853 C C . ASP A 1 104 ? 27.107 4.324 -36.560 1.00 50.41 104 ASP A C 1
ATOM 855 O O . ASP A 1 104 ? 28.304 4.450 -36.304 1.00 50.41 104 ASP A O 1
ATOM 859 N N . SER A 1 105 ? 26.692 3.266 -37.265 1.00 55.28 105 SER A N 1
ATOM 860 C CA . SER A 1 105 ? 27.654 2.406 -37.967 1.00 55.28 105 SER A CA 1
ATOM 861 C C . SER A 1 105 ? 27.187 2.007 -39.368 1.00 55.28 105 SER A C 1
ATOM 863 O O . SER A 1 105 ? 26.529 0.982 -39.515 1.00 55.28 105 SER A O 1
ATOM 865 N N . ASP A 1 106 ? 27.566 2.803 -40.377 1.00 49.53 106 ASP A N 1
ATOM 866 C CA . ASP A 1 106 ? 28.091 2.345 -41.686 1.00 49.53 106 ASP A CA 1
ATOM 867 C C . ASP A 1 106 ? 28.659 3.553 -42.479 1.00 49.53 106 ASP A C 1
ATOM 869 O O . ASP A 1 106 ? 27.936 4.471 -42.848 1.00 49.53 106 ASP A O 1
ATOM 873 N N . VAL A 1 107 ? 29.977 3.781 -42.488 1.00 48.91 107 VAL A N 1
ATOM 874 C CA . VAL A 1 107 ? 30.947 3.455 -43.561 1.00 48.91 107 VAL A CA 1
ATOM 875 C C . VAL A 1 107 ? 30.607 3.992 -44.969 1.00 48.91 107 VAL A C 1
ATOM 877 O O . VAL A 1 107 ? 29.598 3.675 -45.580 1.00 48.91 107 VAL A O 1
ATOM 880 N N . THR A 1 108 ? 31.502 4.801 -45.541 1.00 49.50 108 THR A N 1
ATOM 881 C CA . THR A 1 108 ? 32.236 4.511 -46.793 1.00 49.50 108 THR A CA 1
ATOM 882 C C . THR A 1 108 ? 33.016 5.754 -47.224 1.00 49.50 108 THR A C 1
ATOM 884 O O . THR A 1 108 ? 32.474 6.830 -47.466 1.00 49.50 108 THR A O 1
ATOM 887 N N . GLY A 1 109 ? 34.339 5.603 -47.292 1.00 53.16 109 GLY A N 1
ATOM 888 C CA . GLY A 1 109 ? 35.237 6.627 -47.800 1.00 53.16 109 GLY A CA 1
ATOM 889 C C . GLY A 1 109 ? 35.056 6.826 -49.301 1.00 53.16 109 GLY A C 1
ATOM 890 O O . GLY A 1 109 ? 35.202 5.885 -50.080 1.00 53.16 109 GLY A O 1
ATOM 891 N N . TYR A 1 110 ? 34.817 8.068 -49.710 1.00 48.78 110 TYR A N 1
ATOM 892 C CA . TYR A 1 110 ? 35.001 8.478 -51.095 1.00 48.78 110 TYR A CA 1
ATOM 893 C C . TYR A 1 110 ? 36.441 8.951 -51.283 1.00 48.78 110 TYR A C 1
ATOM 895 O O . TYR A 1 110 ? 36.844 10.024 -50.836 1.00 48.78 110 TYR A O 1
ATOM 903 N N . GLN A 1 111 ? 37.223 8.095 -51.938 1.00 48.34 111 GLN A N 1
ATOM 904 C CA . GLN A 1 111 ? 38.515 8.421 -52.528 1.00 48.34 111 GLN A CA 1
ATOM 905 C C . GLN A 1 111 ? 38.347 9.582 -53.517 1.00 48.34 111 GLN A C 1
ATOM 907 O O . GLN A 1 111 ? 37.608 9.466 -54.493 1.00 48.34 111 GLN A O 1
ATOM 912 N N . HIS A 1 112 ? 39.064 10.681 -53.299 1.00 45.44 112 HIS A N 1
ATOM 913 C CA . HIS A 1 112 ? 39.288 11.679 -54.338 1.00 45.44 112 HIS A CA 1
ATOM 914 C C . HIS A 1 112 ? 40.448 11.213 -55.221 1.00 45.44 112 HIS A C 1
ATOM 916 O O . HIS A 1 112 ? 41.563 10.996 -54.748 1.00 45.44 112 HIS A O 1
ATOM 922 N N . SER A 1 113 ? 40.210 11.096 -56.523 1.00 42.53 113 SER A N 1
ATOM 923 C CA . SER A 1 113 ? 41.272 11.161 -57.527 1.00 42.53 113 SER A CA 1
ATOM 924 C C . SER A 1 113 ? 40.834 12.084 -58.665 1.00 42.53 113 SER A C 1
ATOM 926 O O . SER A 1 113 ? 39.643 12.121 -58.981 1.00 42.53 113 SER A O 1
ATOM 928 N N . PRO A 1 114 ? 41.759 12.887 -59.219 1.00 62.41 114 PRO A N 1
ATOM 929 C CA . PRO A 1 114 ? 41.431 14.049 -60.030 1.00 62.41 114 PRO A CA 1
ATOM 930 C C . PRO A 1 114 ? 41.336 13.678 -61.513 1.00 62.41 114 PRO A C 1
ATOM 932 O O . PRO A 1 114 ? 42.061 12.804 -61.985 1.00 62.41 114 PRO A O 1
ATOM 935 N N . ALA A 1 115 ? 40.481 14.375 -62.256 1.00 41.16 115 ALA A N 1
ATOM 936 C CA . ALA A 1 115 ? 40.544 14.398 -63.711 1.00 41.16 115 ALA A CA 1
ATOM 937 C C . ALA A 1 115 ? 40.142 15.784 -64.224 1.00 41.16 115 ALA A C 1
ATOM 939 O O . ALA A 1 115 ? 39.150 16.370 -63.793 1.00 41.1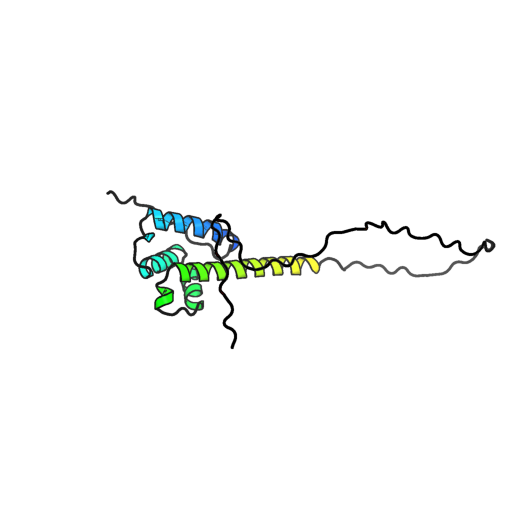6 115 ALA A O 1
ATOM 940 N N . ASP A 1 116 ? 41.001 16.289 -65.096 1.00 40.44 116 ASP A N 1
ATOM 941 C CA . ASP A 1 116 ? 41.110 17.640 -65.616 1.00 40.44 116 ASP A CA 1
ATOM 942 C C . ASP A 1 116 ? 39.965 18.098 -66.537 1.00 40.44 116 ASP A C 1
ATOM 944 O O . ASP A 1 116 ? 39.430 17.324 -67.324 1.00 40.44 116 ASP A O 1
ATOM 948 N N . GLY A 1 117 ? 39.723 19.416 -66.514 1.00 37.16 117 GLY A N 1
ATOM 949 C CA . GLY A 1 117 ? 39.651 20.251 -67.720 1.00 37.16 117 GLY A CA 1
ATOM 950 C C . GLY A 1 117 ? 38.316 20.392 -68.459 1.00 37.16 117 GLY A C 1
ATOM 951 O O . GLY A 1 117 ? 37.998 19.573 -69.309 1.00 37.16 117 GLY A O 1
ATOM 952 N N . ASP A 1 118 ? 37.653 21.542 -68.286 1.00 39.88 118 ASP A N 1
ATOM 953 C CA . ASP A 1 118 ? 37.183 22.345 -69.432 1.00 39.88 118 ASP A CA 1
ATOM 954 C C . ASP A 1 118 ? 37.036 23.834 -69.028 1.00 39.88 118 ASP A C 1
ATOM 956 O O . ASP A 1 118 ? 36.454 24.119 -67.973 1.00 39.88 118 ASP A O 1
ATOM 960 N N . PRO A 1 119 ? 37.596 24.801 -69.784 1.00 52.81 119 PRO A N 1
ATOM 961 C CA . PRO A 1 119 ? 37.637 26.203 -69.407 1.00 52.81 119 PRO A CA 1
ATOM 962 C C . PRO A 1 119 ? 36.496 27.007 -70.043 1.00 52.81 119 PRO A C 1
ATOM 964 O O . PRO A 1 119 ? 36.288 26.977 -71.252 1.00 52.81 119 PRO A O 1
ATOM 967 N N . GLY A 1 120 ? 35.863 27.866 -69.242 1.00 39.62 120 GLY A N 1
ATOM 968 C CA . GLY A 1 120 ? 35.232 29.083 -69.757 1.00 39.62 120 GLY A CA 1
ATOM 969 C C . GLY A 1 120 ? 33.784 29.304 -69.342 1.00 39.62 120 GLY A C 1
ATOM 970 O O . GLY A 1 120 ? 32.868 29.028 -70.104 1.00 39.62 120 GLY A O 1
ATOM 971 N N . CYS A 1 121 ? 33.594 29.960 -68.196 1.00 47.28 121 CYS A N 1
ATOM 972 C CA . CYS A 1 121 ? 32.429 30.813 -67.959 1.00 47.28 121 CYS A CA 1
ATOM 973 C C . CYS A 1 121 ? 32.922 32.161 -67.391 1.00 47.28 121 CYS A C 1
ATOM 975 O O . CYS A 1 121 ? 33.706 32.155 -66.439 1.00 47.28 121 CYS A O 1
ATOM 977 N N . PRO A 1 122 ? 32.534 33.314 -67.972 1.00 53.34 122 PRO A N 1
ATOM 978 C CA . PRO A 1 122 ? 33.005 34.634 -67.546 1.00 53.34 122 PRO A CA 1
ATOM 979 C C . PRO A 1 122 ? 32.309 35.104 -66.250 1.00 53.34 122 PRO A C 1
ATOM 981 O O . PRO A 1 122 ? 31.229 34.609 -65.920 1.00 53.34 122 PRO A O 1
ATOM 984 N N . PRO A 1 123 ? 32.881 36.075 -65.508 1.00 48.94 123 PRO A N 1
ATOM 985 C CA . PRO A 1 123 ? 32.366 36.470 -64.203 1.00 48.94 123 PRO A CA 1
ATOM 986 C C . PRO A 1 123 ? 31.238 37.495 -64.361 1.00 48.94 123 PRO A C 1
ATOM 988 O O . PRO A 1 123 ? 31.469 38.613 -64.823 1.00 48.94 123 PRO A O 1
ATOM 991 N N . LEU A 1 124 ? 30.020 37.151 -63.938 1.00 46.84 124 LEU A N 1
ATOM 992 C CA . LEU A 1 124 ? 28.914 38.103 -63.860 1.00 46.84 124 LEU A CA 1
ATOM 993 C C . LEU A 1 124 ? 28.571 38.431 -62.405 1.00 46.84 124 LEU A C 1
ATOM 995 O O . LEU A 1 124 ? 27.853 37.708 -61.731 1.00 46.84 124 LEU A O 1
ATOM 999 N N . MET A 1 125 ? 29.109 39.584 -62.007 1.00 41.78 125 MET A N 1
ATOM 1000 C CA . MET A 1 125 ? 2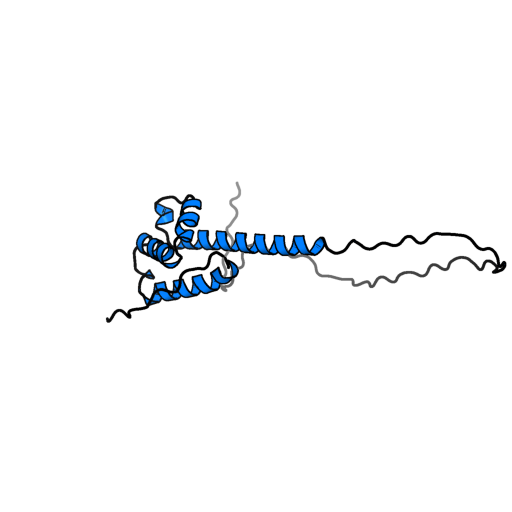8.451 40.671 -61.277 1.00 41.78 125 MET A CA 1
ATOM 1001 C C . MET A 1 125 ? 27.926 40.443 -59.851 1.00 41.78 125 MET A C 1
ATOM 1003 O O . MET A 1 125 ? 27.120 39.577 -59.532 1.00 41.78 125 MET A O 1
ATOM 1007 N N . SER A 1 126 ? 28.374 41.375 -59.014 1.00 39.69 126 SER A N 1
ATOM 1008 C CA . SER A 1 126 ? 28.013 41.635 -57.632 1.00 39.69 126 SER A CA 1
ATOM 1009 C C . SER A 1 126 ? 26.509 41.810 -57.385 1.00 39.69 126 SER A C 1
ATOM 1011 O O . SER A 1 126 ? 25.835 42.567 -58.074 1.00 39.69 126 SER A O 1
ATOM 1013 N N . SER A 1 127 ? 26.057 41.152 -56.314 1.00 48.50 127 SER A N 1
ATOM 1014 C CA . SER A 1 127 ? 25.091 41.572 -55.285 1.00 48.50 127 SER A CA 1
ATOM 1015 C C . SER A 1 127 ? 24.009 42.604 -55.649 1.00 48.50 127 SER A C 1
ATOM 1017 O O . SER A 1 127 ? 24.305 43.782 -55.851 1.00 48.50 127 SER A O 1
ATOM 1019 N N . PRO A 1 128 ? 22.733 42.221 -55.481 1.00 44.78 128 PRO A N 1
ATOM 1020 C CA . PRO A 1 128 ? 21.760 43.100 -54.846 1.00 44.78 128 PRO A CA 1
ATOM 1021 C C . PRO A 1 128 ? 21.238 42.461 -53.558 1.00 44.78 128 PRO A C 1
ATOM 1023 O O . PRO A 1 128 ? 20.539 41.446 -53.556 1.00 44.78 128 PRO A O 1
ATOM 1026 N N . GLN A 1 129 ? 21.557 43.110 -52.446 1.00 48.91 129 GLN A N 1
ATOM 1027 C CA . GLN A 1 129 ? 20.935 42.880 -51.154 1.00 48.91 129 GLN A CA 1
ATOM 1028 C C . GLN A 1 129 ? 19.432 43.144 -51.277 1.00 48.91 129 GLN A C 1
ATOM 1030 O O . GLN A 1 129 ? 19.022 44.256 -51.601 1.00 48.91 129 GLN A O 1
ATOM 1035 N N . SER A 1 130 ? 18.614 42.121 -51.032 1.00 48.34 130 SER A N 1
ATOM 1036 C CA . SER A 1 130 ? 17.175 42.290 -50.834 1.00 48.34 130 SER A CA 1
ATOM 1037 C C . SER A 1 130 ? 16.797 41.919 -49.402 1.00 48.34 130 SER A C 1
ATOM 1039 O O . SER A 1 130 ? 17.317 40.933 -48.868 1.00 48.34 130 SER A O 1
ATOM 1041 N N . PRO A 1 131 ? 15.933 42.714 -48.749 1.00 44.31 131 PRO A N 1
ATOM 1042 C CA . PRO A 1 131 ? 15.733 42.664 -47.310 1.00 44.31 131 PRO A CA 1
ATOM 1043 C C . PRO A 1 131 ? 14.867 41.459 -46.952 1.00 44.31 131 PRO A C 1
ATOM 1045 O O . PRO A 1 131 ? 13.836 41.218 -47.579 1.00 44.31 131 PRO A O 1
ATOM 1048 N N . LYS A 1 132 ? 15.240 40.711 -45.911 1.00 41.94 132 LYS A N 1
ATOM 1049 C CA . LYS A 1 132 ? 14.302 39.773 -45.293 1.00 41.94 132 LYS A CA 1
ATOM 1050 C C . LYS A 1 132 ? 13.273 40.592 -44.517 1.00 41.94 132 LYS A C 1
ATOM 1052 O O . LYS A 1 132 ? 13.558 41.120 -43.448 1.00 41.94 132 LYS A O 1
ATOM 1057 N N . THR A 1 133 ? 12.093 40.719 -45.112 1.00 37.97 133 THR A N 1
ATOM 1058 C CA . THR A 1 133 ? 10.861 41.213 -44.503 1.00 37.97 133 THR A CA 1
ATOM 1059 C C . THR A 1 133 ? 10.591 40.463 -43.198 1.00 37.97 133 THR A C 1
ATOM 1061 O O . THR A 1 133 ? 10.317 39.264 -43.202 1.00 37.97 133 THR A O 1
ATOM 1064 N N . TYR A 1 134 ? 10.690 41.177 -42.082 1.00 43.22 134 TYR A N 1
ATOM 1065 C CA . TYR A 1 134 ? 10.168 40.759 -40.787 1.00 43.22 134 TYR A CA 1
ATOM 1066 C C . TYR A 1 134 ? 8.649 40.978 -40.794 1.00 43.22 134 TYR A C 1
ATOM 1068 O O . TYR A 1 134 ? 8.215 42.072 -41.165 1.00 43.22 134 TYR A O 1
ATOM 1076 N N . PRO A 1 135 ? 7.812 40.001 -40.409 1.00 48.03 135 PRO A N 1
ATOM 1077 C CA . PRO A 1 135 ? 6.440 40.314 -40.066 1.00 48.03 135 PRO A CA 1
ATOM 1078 C C . PRO A 1 135 ? 6.434 41.023 -38.710 1.00 48.03 135 PRO A C 1
ATOM 1080 O O . PRO A 1 135 ? 6.569 40.411 -37.653 1.00 48.03 135 PRO A O 1
ATOM 1083 N N . GLU A 1 136 ? 6.277 42.342 -38.774 1.00 44.53 136 GLU A N 1
ATOM 1084 C CA . GLU A 1 136 ? 5.861 43.170 -37.655 1.00 44.53 136 GLU A CA 1
ATOM 1085 C C . GLU A 1 136 ? 4.455 42.741 -37.220 1.00 44.53 136 GLU A C 1
ATOM 1087 O O . GLU A 1 136 ? 3.500 42.774 -37.999 1.00 44.53 136 GLU A O 1
ATOM 1092 N N . ARG A 1 137 ? 4.316 42.368 -35.948 1.00 42.88 137 ARG A N 1
ATOM 1093 C CA . ARG A 1 137 ? 3.055 42.547 -35.234 1.00 42.88 137 ARG A CA 1
ATOM 1094 C C . ARG A 1 137 ? 3.337 43.283 -33.935 1.00 42.88 137 ARG A C 1
ATOM 1096 O O . ARG A 1 137 ? 3.520 42.683 -32.881 1.00 42.88 137 ARG A O 1
ATOM 1103 N N . ALA A 1 138 ? 3.373 44.602 -34.048 1.00 42.56 138 ALA A N 1
ATOM 1104 C CA . ALA A 1 138 ? 2.947 45.497 -32.983 1.00 42.56 138 ALA A CA 1
ATOM 1105 C C . ALA A 1 138 ? 1.416 45.275 -32.791 1.00 42.56 138 ALA A C 1
ATOM 1107 O O . ALA A 1 138 ? 0.725 44.889 -33.732 1.00 42.56 138 ALA A O 1
ATOM 1108 N N . SER A 1 139 ? 0.769 45.391 -31.637 1.00 40.75 139 SER A N 1
ATOM 1109 C CA . SER A 1 139 ? 1.073 46.103 -30.406 1.00 40.75 139 SER A CA 1
ATOM 1110 C C . SER A 1 139 ? 0.164 45.581 -29.285 1.00 40.75 139 SER A C 1
ATOM 1112 O O . SER A 1 139 ? -0.943 45.122 -29.553 1.00 40.75 139 SER A O 1
ATOM 1114 N N . SER A 1 140 ? 0.588 45.868 -28.053 1.00 41.53 140 SER A N 1
ATOM 1115 C CA . SER A 1 140 ? -0.254 46.281 -26.921 1.00 41.53 140 SER A CA 1
ATOM 1116 C C . SER A 1 140 ? -1.123 45.225 -26.228 1.00 41.53 140 SER A C 1
ATOM 1118 O O . SER A 1 140 ? -2.174 44.837 -26.721 1.00 41.53 140 SER A O 1
ATOM 1120 N N . SER A 1 141 ? -0.744 44.881 -24.997 1.00 41.66 141 SER A N 1
ATOM 1121 C CA . SER A 1 141 ? -1.472 45.404 -23.837 1.00 41.66 141 SER A CA 1
ATOM 1122 C C . SER A 1 141 ? -0.604 45.332 -22.582 1.00 41.66 141 SER A C 1
ATOM 1124 O O . SER A 1 141 ? 0.054 44.338 -22.295 1.00 41.66 141 SER A O 1
ATOM 1126 N N . THR A 1 142 ? -0.602 46.465 -21.901 1.00 46.06 142 THR A N 1
ATOM 1127 C CA . THR A 1 142 ? 0.070 46.836 -20.662 1.00 46.06 142 THR A CA 1
ATOM 1128 C C . THR A 1 142 ? -0.211 45.886 -19.494 1.00 46.06 142 THR A C 1
ATOM 1130 O O . THR A 1 142 ? -1.256 45.243 -19.436 1.00 46.06 142 THR A O 1
ATOM 1133 N N . GLU A 1 143 ? 0.758 45.855 -18.577 1.00 44.25 143 GLU A N 1
ATOM 1134 C CA . GLU A 1 143 ? 0.765 45.289 -17.224 1.00 44.25 143 GLU A CA 1
ATOM 1135 C C . GLU A 1 143 ? -0.595 45.111 -16.535 1.00 44.25 143 GLU A C 1
ATOM 1137 O O . GLU A 1 143 ? -1.409 46.030 -16.487 1.00 44.25 143 GLU A O 1
ATOM 1142 N N . ALA A 1 144 ? -0.740 43.993 -15.822 1.00 39.09 144 ALA A N 1
ATOM 1143 C CA . ALA A 1 144 ? -1.307 44.024 -14.478 1.00 39.09 144 ALA A CA 1
ATOM 1144 C C . ALA A 1 144 ? -0.814 42.804 -13.689 1.00 39.09 144 ALA A C 1
ATOM 1146 O O . ALA A 1 144 ? -1.237 41.670 -13.912 1.00 39.09 144 ALA A O 1
ATOM 1147 N N . SER A 1 145 ? 0.120 43.068 -12.778 1.00 49.62 145 SER A N 1
ATOM 1148 C CA . SER A 1 145 ? 0.491 42.195 -11.665 1.00 49.62 145 SER A CA 1
ATOM 1149 C C . SER A 1 145 ? -0.768 41.691 -10.938 1.00 49.62 145 SER A C 1
ATOM 1151 O O . SER A 1 145 ? -1.645 42.508 -10.649 1.00 49.62 145 SER A O 1
ATOM 1153 N N . PRO A 1 146 ? -0.906 40.392 -10.620 1.00 46.50 146 PRO A N 1
ATOM 1154 C CA . PRO A 1 146 ? -2.020 39.939 -9.806 1.00 46.50 146 PRO A CA 1
ATOM 1155 C C . PRO A 1 146 ? -1.751 40.320 -8.347 1.00 46.50 146 PRO A C 1
ATOM 1157 O O . PRO A 1 146 ? -0.937 39.694 -7.668 1.00 46.50 146 PRO A O 1
ATOM 1160 N N . ASP A 1 147 ? -2.437 41.359 -7.871 1.00 46.25 147 ASP A N 1
ATOM 1161 C CA . ASP A 1 147 ? -2.562 41.622 -6.439 1.00 46.25 147 ASP A CA 1
ATOM 1162 C C . ASP A 1 147 ? -3.151 40.373 -5.744 1.00 46.25 147 ASP A C 1
ATOM 1164 O O . ASP A 1 147 ? -4.091 39.750 -6.263 1.00 46.25 147 ASP A O 1
ATOM 1168 N N . PRO A 1 148 ? -2.626 39.979 -4.569 1.00 48.06 148 PRO A N 1
ATOM 1169 C CA . PRO A 1 148 ? -3.269 38.980 -3.731 1.00 48.06 148 PRO A CA 1
ATOM 1170 C C . PRO A 1 148 ? -4.630 39.538 -3.292 1.00 48.06 148 PRO A C 1
ATOM 1172 O O . PRO A 1 148 ? -4.806 40.744 -3.237 1.00 48.06 148 PRO A O 1
ATOM 1175 N N . TYR A 1 149 ? -5.583 38.675 -2.943 1.00 45.12 149 TYR A N 1
ATOM 1176 C CA . TYR A 1 149 ? -6.950 39.018 -2.498 1.00 45.12 149 TYR A CA 1
ATOM 1177 C C . TYR A 1 149 ? -8.040 39.097 -3.580 1.00 45.12 149 TYR A C 1
ATOM 1179 O O . TYR A 1 149 ? -8.768 40.079 -3.657 1.00 45.12 149 TYR A O 1
ATOM 1187 N N . VAL A 1 150 ? -8.311 37.993 -4.291 1.00 46.91 150 VAL A N 1
ATOM 1188 C CA . VAL A 1 150 ? -9.690 37.703 -4.743 1.00 46.91 150 VAL A CA 1
ATOM 1189 C C . VAL A 1 150 ? -9.990 36.205 -4.606 1.00 46.91 150 VAL A C 1
ATOM 1191 O O . VAL A 1 150 ? -9.351 35.364 -5.230 1.00 46.91 150 VAL A O 1
ATOM 1194 N N . THR A 1 151 ? -10.979 35.861 -3.774 1.00 56.22 151 THR A N 1
ATOM 1195 C CA . THR A 1 151 ? -11.459 34.483 -3.556 1.00 56.22 151 THR A CA 1
ATOM 1196 C C . THR A 1 151 ? -12.716 34.230 -4.394 1.00 56.22 151 THR A C 1
ATOM 1198 O O . THR A 1 151 ? -13.581 35.096 -4.498 1.00 56.22 151 THR A O 1
ATOM 1201 N N . ARG A 1 152 ? -12.845 33.023 -4.962 1.00 51.28 152 ARG A N 1
ATOM 1202 C CA . ARG A 1 152 ? -13.918 32.528 -5.860 1.00 51.28 152 ARG A CA 1
ATOM 1203 C C . ARG A 1 152 ? -15.312 32.377 -5.201 1.00 51.28 152 ARG A C 1
ATOM 1205 O O . ARG A 1 152 ? -16.050 31.445 -5.498 1.00 51.28 152 ARG A O 1
ATOM 1212 N N . SER A 1 153 ? -15.690 33.249 -4.277 1.00 60.12 153 SER A N 1
ATOM 1213 C CA . SER A 1 153 ? -17.012 33.252 -3.640 1.00 60.12 153 SER A CA 1
ATOM 1214 C C . SER A 1 153 ? -17.351 34.701 -3.326 1.00 60.12 153 SER A C 1
ATOM 1216 O O . SER A 1 153 ? -16.669 35.307 -2.509 1.00 60.12 153 SER A O 1
ATOM 1218 N N . GLY A 1 154 ? -18.311 35.292 -4.042 1.00 56.25 154 GLY A N 1
ATOM 1219 C CA . GLY A 1 154 ? -18.583 36.736 -4.080 1.00 56.25 154 GLY A CA 1
ATOM 1220 C C . GLY A 1 154 ? -19.003 37.373 -2.747 1.00 56.25 154 GLY A C 1
ATOM 1221 O O . GLY A 1 154 ? -20.143 37.799 -2.592 1.00 56.25 154 GLY A O 1
ATOM 1222 N N . ARG A 1 155 ? -18.074 37.485 -1.794 1.00 46.38 155 ARG A N 1
ATOM 1223 C CA . ARG A 1 155 ? -18.182 38.286 -0.573 1.00 46.38 155 ARG A CA 1
ATOM 1224 C C . ARG A 1 155 ? -17.017 39.265 -0.512 1.00 46.38 155 ARG A C 1
ATOM 1226 O O . ARG A 1 155 ? -15.860 38.860 -0.507 1.00 46.38 155 ARG A O 1
ATOM 1233 N N . THR A 1 156 ? -17.341 40.551 -0.435 1.00 52.06 156 THR A N 1
ATOM 1234 C CA . THR A 1 156 ? -16.374 41.636 -0.250 1.00 52.06 156 THR A CA 1
ATOM 1235 C C . THR A 1 156 ? -15.678 41.493 1.104 1.00 52.06 156 THR A C 1
ATOM 1237 O O . THR A 1 156 ? -16.327 41.607 2.144 1.00 52.06 156 THR A O 1
ATOM 1240 N N . VAL A 1 157 ? -14.363 41.263 1.097 1.00 50.00 157 VAL A N 1
ATOM 1241 C CA . VAL A 1 157 ? -13.503 41.298 2.290 1.00 50.00 157 VAL A CA 1
ATOM 1242 C C . VAL A 1 157 ? -12.654 42.564 2.210 1.00 50.00 157 VAL A C 1
ATOM 1244 O O . VAL A 1 157 ? -11.970 42.782 1.214 1.00 50.00 157 VAL A O 1
ATOM 1247 N N . ARG A 1 158 ? -12.747 43.435 3.222 1.00 58.16 158 ARG A N 1
ATOM 1248 C CA . ARG A 1 158 ? -11.937 44.663 3.299 1.00 58.16 158 ARG A CA 1
ATOM 1249 C C . ARG A 1 158 ? -10.500 44.314 3.718 1.00 58.16 158 ARG A C 1
ATOM 1251 O O . ARG A 1 158 ? -10.350 43.477 4.609 1.00 58.16 158 ARG A O 1
ATOM 1258 N N . PRO A 1 159 ? -9.469 44.939 3.127 1.00 57.09 159 PRO A N 1
ATOM 1259 C CA . PRO A 1 159 ? -8.082 44.731 3.535 1.00 57.09 159 PRO A CA 1
ATOM 1260 C C . PRO A 1 159 ? -7.772 45.408 4.889 1.00 57.09 159 PRO A C 1
ATOM 1262 O O . PRO A 1 159 ? -8.438 46.385 5.241 1.00 57.09 159 PRO A O 1
ATOM 1265 N N . PRO A 1 160 ? -6.789 44.895 5.657 1.00 52.81 160 PRO A N 1
ATOM 1266 C CA . PRO A 1 160 ? -6.427 45.424 6.974 1.00 52.81 160 PRO A CA 1
ATOM 1267 C C . PRO A 1 160 ? -5.617 46.729 6.880 1.00 52.81 160 PRO A C 1
ATOM 1269 O O . PRO A 1 160 ? -4.767 46.882 6.002 1.00 52.81 160 PRO A O 1
ATOM 1272 N N . GLU A 1 161 ? -5.872 47.659 7.804 1.00 60.69 161 GLU A N 1
ATOM 1273 C CA . GLU A 1 161 ? -5.159 48.939 7.907 1.00 60.69 161 GLU A CA 1
ATOM 1274 C C . GLU A 1 161 ? -3.710 48.727 8.377 1.00 60.69 161 GLU A C 1
ATOM 1276 O O . GLU A 1 161 ? -3.442 47.930 9.281 1.00 60.69 161 GLU A O 1
ATOM 1281 N N . ARG A 1 162 ? -2.758 49.426 7.741 1.00 52.06 162 ARG A N 1
ATOM 1282 C CA . ARG A 1 162 ? -1.347 49.408 8.149 1.00 52.06 162 ARG A CA 1
ATOM 1283 C C . ARG A 1 162 ? -1.215 50.176 9.464 1.00 52.06 162 ARG A C 1
ATOM 1285 O O . ARG A 1 162 ? -1.625 51.326 9.545 1.00 52.06 162 ARG A O 1
ATOM 1292 N N . LEU A 1 163 ? -0.637 49.533 10.476 1.00 53.53 163 LEU A N 1
ATOM 1293 C CA . LEU A 1 163 ? -0.131 50.210 11.667 1.00 53.53 163 LEU A CA 1
ATOM 1294 C C . LEU A 1 163 ? 1.130 50.984 11.272 1.00 53.53 163 LEU A C 1
ATOM 1296 O O . LEU A 1 163 ? 2.140 50.368 10.923 1.00 53.53 163 LEU A O 1
ATOM 1300 N N . ASP A 1 164 ? 1.048 52.311 11.300 1.00 59.88 164 ASP A N 1
ATOM 1301 C CA . ASP A 1 164 ? 2.220 53.179 11.247 1.00 59.88 164 ASP A CA 1
ATOM 1302 C C . ASP A 1 164 ? 2.995 53.038 12.568 1.00 59.88 164 ASP A C 1
ATOM 1304 O O . ASP A 1 164 ? 2.407 53.103 13.653 1.00 59.88 164 ASP A O 1
ATOM 1308 N N . LEU A 1 165 ? 4.297 52.762 12.452 1.00 55.38 165 LEU A N 1
ATOM 1309 C CA . LEU A 1 165 ? 5.243 52.618 13.562 1.00 55.38 165 LEU A CA 1
ATOM 1310 C C . LEU A 1 165 ? 5.840 53.978 13.940 1.00 55.38 165 LEU A C 1
ATOM 1312 O O . LEU A 1 165 ? 6.231 54.711 13.002 1.00 55.38 165 LEU A O 1
#

Foldseek 3Di:
DDQPPDDQDAAADPVCLVCVVVNVVSRVVVCVNRVVVVDFLLSVLVVVQVRNDDVSVVQLVVVPDDPVLSSHNVSSVVSSVVVSVVVVVVVVVVVVVVVVPPPDDDDDDDDDDDDDDDDDDDDDDDDDDDDDDDPDDDDDDDDDDDDPDDDPDPDDDDDDDDDDD

pLDDT: mean 71.69, std 21.24, range [37.16, 96.44]

Secondary structure (DSSP, 8-state):
-PPP-PPPPPPP-TT-GGGHHHHHHHHHHHHHHTTGGGS-HHHHHHHHHHHH-THHHHHHHHT---HHHHT-HHHHHHHHHHHHHHHHHHHHHHHHHHHTTSS--------------------------------------------S---SS----PPPPP---

Organism: Araneus ventricosus (NCBI:txid182803)